Protein AF-A0A8T6UTR8-F1 (afdb_monomer_lite)

pLDDT: mean 91.14, std 6.53, range [59.94, 97.31]

Radius of gyration: 14.37 Å; chains: 1; bounding box: 38×21×43 Å

Structure (mmCIF, N/CA/C/O backbone):
data_AF-A0A8T6UTR8-F1
#
_entry.id   AF-A0A8T6UTR8-F1
#
loop_
_atom_site.group_PDB
_atom_site.id
_atom_site.type_symbol
_atom_site.label_atom_id
_atom_site.label_alt_id
_atom_site.label_comp_id
_atom_site.label_asym_id
_atom_site.label_entity_id
_atom_site.label_seq_id
_atom_site.pdbx_PDB_ins_code
_atom_site.Cartn_x
_atom_site.Cartn_y
_atom_site.Cartn_z
_atom_site.occupancy
_atom_site.B_iso_or_equiv
_atom_site.auth_seq_id
_atom_site.auth_comp_id
_atom_site.auth_asym_id
_atom_site.auth_atom_id
_atom_site.pdbx_PDB_model_num
ATOM 1 N N . MET A 1 1 ? 2.009 11.233 22.698 1.00 68.25 1 MET A N 1
ATOM 2 C CA . MET A 1 1 ? 2.053 10.075 21.777 1.00 68.25 1 MET A CA 1
ATOM 3 C C . MET A 1 1 ? 0.947 9.121 22.207 1.00 68.25 1 MET A C 1
ATOM 5 O O . MET A 1 1 ? 0.847 8.899 23.405 1.00 68.25 1 MET A O 1
ATOM 9 N N . VAL A 1 2 ? 0.084 8.665 21.289 1.00 88.19 2 VAL A N 1
ATOM 10 C CA . VAL A 1 2 ? -1.119 7.861 21.618 1.00 88.19 2 VAL A CA 1
ATOM 11 C C . VAL A 1 2 ? -0.863 6.360 21.434 1.00 88.19 2 VAL A C 1
ATOM 13 O O . VAL A 1 2 ? -1.170 5.594 22.336 1.00 88.19 2 VAL A O 1
ATOM 16 N N . GLY A 1 3 ? -0.208 5.964 20.342 1.00 90.88 3 GLY A N 1
ATOM 17 C CA . GLY A 1 3 ? 0.277 4.608 20.068 1.00 90.88 3 GLY A CA 1
ATOM 18 C C . GLY A 1 3 ? 1.465 4.657 19.105 1.00 90.88 3 GLY A C 1
ATOM 19 O O . GLY A 1 3 ? 1.821 5.737 18.621 1.00 90.88 3 GLY A O 1
ATOM 20 N N . ARG A 1 4 ? 2.105 3.510 18.857 1.00 92.56 4 ARG A N 1
ATOM 21 C CA . ARG A 1 4 ? 3.245 3.385 17.936 1.00 92.56 4 ARG A CA 1
ATOM 22 C C . ARG A 1 4 ? 3.335 1.982 17.351 1.00 92.56 4 ARG A C 1
ATOM 24 O O . ARG A 1 4 ? 2.980 1.018 18.021 1.00 92.56 4 ARG A O 1
ATOM 31 N N . LEU A 1 5 ? 3.848 1.906 16.130 1.00 90.50 5 LEU A N 1
ATOM 32 C CA . LEU A 1 5 ? 4.214 0.675 15.446 1.00 90.50 5 LEU A CA 1
ATOM 33 C C . LEU A 1 5 ? 5.699 0.790 15.091 1.00 90.50 5 LEU A C 1
ATOM 35 O O . LEU A 1 5 ? 6.097 1.739 14.417 1.00 90.50 5 LEU A O 1
ATOM 39 N N . GLU A 1 6 ? 6.512 -0.124 15.606 1.00 90.25 6 GLU A N 1
ATOM 40 C CA . GLU A 1 6 ? 7.967 -0.141 15.425 1.00 90.25 6 GLU A CA 1
ATOM 41 C C . GLU A 1 6 ? 8.363 -1.317 14.519 1.00 90.25 6 GLU A C 1
ATOM 43 O O . GLU A 1 6 ? 7.556 -2.211 14.264 1.00 90.25 6 GLU A O 1
ATOM 48 N N . ASP A 1 7 ? 9.585 -1.279 13.986 1.00 87.94 7 ASP A N 1
ATOM 49 C CA . ASP A 1 7 ? 10.163 -2.336 13.141 1.00 87.94 7 ASP A CA 1
ATOM 50 C C . ASP A 1 7 ? 9.359 -2.693 11.873 1.00 87.94 7 ASP A C 1
ATOM 52 O O . ASP A 1 7 ? 9.514 -3.774 11.297 1.00 87.94 7 ASP A O 1
ATOM 56 N N . LEU A 1 8 ? 8.532 -1.762 11.382 1.00 87.69 8 LEU A N 1
ATOM 57 C CA . LEU A 1 8 ? 7.867 -1.895 10.089 1.00 87.69 8 LEU A CA 1
ATOM 58 C C . LEU A 1 8 ? 8.888 -1.695 8.957 1.00 87.69 8 LEU A C 1
ATOM 60 O O . LEU A 1 8 ? 9.428 -0.604 8.796 1.00 87.69 8 LEU A O 1
ATOM 64 N N . ALA A 1 9 ? 9.130 -2.753 8.179 1.00 85.62 9 ALA A N 1
ATOM 65 C CA . ALA A 1 9 ? 10.031 -2.766 7.020 1.00 85.62 9 ALA A CA 1
ATOM 66 C C . ALA A 1 9 ? 11.421 -2.118 7.275 1.00 85.62 9 ALA A C 1
ATOM 68 O O . ALA A 1 9 ? 11.763 -1.097 6.669 1.00 85.62 9 ALA A O 1
ATOM 69 N N . PRO A 1 10 ? 12.262 -2.689 8.164 1.00 87.06 10 PRO A N 1
ATOM 70 C CA . PRO A 1 10 ? 13.538 -2.082 8.535 1.00 87.06 10 PRO A CA 1
ATOM 71 C C . PRO A 1 10 ? 14.475 -1.887 7.336 1.00 87.06 10 PRO A C 1
ATOM 73 O O . PRO A 1 10 ? 14.783 -2.822 6.594 1.00 87.06 10 PRO A O 1
ATOM 76 N N . GLY A 1 11 ? 14.977 -0.663 7.172 1.00 85.69 11 GLY A N 1
ATOM 77 C CA . GLY A 1 11 ? 15.859 -0.297 6.059 1.00 85.69 11 GLY A CA 1
ATOM 78 C C . GLY A 1 11 ? 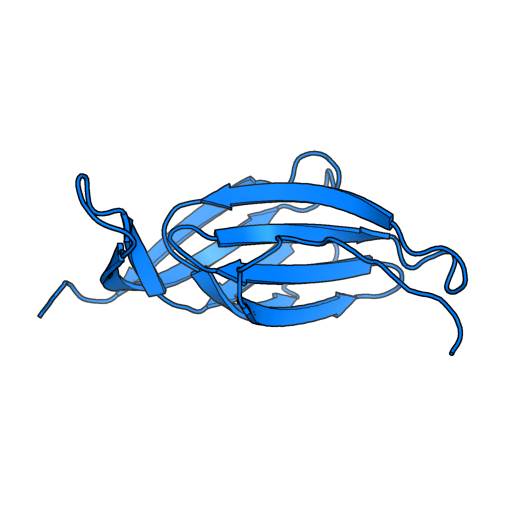15.131 0.037 4.754 1.00 85.69 11 GLY A C 1
ATOM 79 O O . GLY A 1 11 ? 15.796 0.283 3.748 1.00 85.69 11 GLY A O 1
ATOM 80 N N . GLU A 1 12 ? 13.799 0.072 4.760 1.00 86.75 12 GLU A N 1
ATOM 81 C CA . GLU A 1 12 ? 12.986 0.598 3.665 1.00 86.75 12 GLU A CA 1
ATOM 82 C C . GLU A 1 12 ? 12.538 2.037 3.960 1.00 86.75 12 GLU A C 1
ATOM 84 O O . GLU A 1 12 ? 12.548 2.496 5.105 1.00 86.75 12 GLU A O 1
ATOM 89 N N . LYS A 1 13 ? 12.164 2.779 2.914 1.00 87.38 13 LYS A N 1
ATOM 90 C CA . LYS A 1 13 ? 11.562 4.112 3.060 1.00 87.38 13 LYS A CA 1
ATOM 91 C C . LYS A 1 13 ? 10.059 4.011 2.860 1.00 87.38 13 LYS A C 1
ATOM 93 O O . LYS A 1 13 ? 9.618 3.227 2.029 1.00 87.38 13 LYS A O 1
ATOM 98 N N . ILE A 1 14 ? 9.296 4.832 3.576 1.00 90.31 14 ILE A N 1
ATOM 99 C CA . ILE A 1 14 ? 7.865 5.023 3.312 1.00 90.31 14 ILE A CA 1
ATOM 100 C C . ILE A 1 14 ? 7.724 5.940 2.095 1.00 90.31 14 ILE A C 1
ATOM 102 O O . ILE A 1 14 ? 8.327 7.013 2.064 1.00 90.31 14 ILE A O 1
ATOM 106 N N . TYR A 1 15 ? 6.925 5.516 1.121 1.00 89.75 15 TYR A N 1
ATOM 107 C CA . TYR A 1 15 ? 6.620 6.277 -0.094 1.00 89.75 15 TYR A CA 1
ATOM 108 C C . TYR A 1 15 ? 5.192 6.809 -0.086 1.00 89.75 15 TYR A C 1
ATOM 110 O O . TYR A 1 15 ? 4.960 7.941 -0.503 1.00 89.75 15 TYR A O 1
ATOM 118 N N . SER A 1 16 ? 4.249 6.037 0.458 1.00 91.38 16 SER A N 1
ATOM 119 C CA . SER A 1 16 ? 2.860 6.469 0.572 1.00 91.38 16 SER A CA 1
ATOM 120 C C . SER A 1 16 ? 2.237 6.051 1.892 1.00 91.38 16 SER A C 1
ATOM 122 O O . SER A 1 16 ? 2.592 5.028 2.480 1.00 91.38 16 SER A O 1
ATOM 124 N N . ALA A 1 17 ? 1.290 6.864 2.345 1.00 94.19 17 ALA A N 1
ATOM 125 C CA . ALA A 1 17 ? 0.468 6.595 3.509 1.00 94.19 17 ALA A CA 1
ATOM 126 C C . ALA A 1 17 ? -0.957 7.084 3.252 1.00 94.19 17 ALA A C 1
ATOM 128 O O . ALA A 1 17 ? -1.164 8.228 2.836 1.00 94.19 17 ALA A O 1
ATOM 129 N N . ARG A 1 18 ? -1.950 6.239 3.531 1.00 95.06 18 ARG A N 1
ATOM 130 C CA . ARG A 1 18 ? -3.367 6.584 3.423 1.00 95.06 18 ARG A CA 1
ATOM 131 C C . ARG A 1 18 ? -4.143 6.065 4.621 1.00 95.06 18 ARG A C 1
ATOM 133 O O . ARG A 1 18 ? -3.952 4.936 5.042 1.00 95.06 18 ARG A O 1
ATOM 140 N N . PHE A 1 19 ? -5.055 6.881 5.135 1.00 93.75 19 PHE A N 1
ATOM 141 C CA . PHE A 1 19 ? -5.928 6.524 6.251 1.00 93.75 19 PHE A CA 1
ATOM 142 C C . PHE A 1 19 ? -7.381 6.506 5.774 1.00 93.75 19 PHE A C 1
ATOM 144 O O . PHE A 1 19 ? -7.806 7.416 5.054 1.00 93.75 19 PHE A O 1
ATOM 151 N N . MET A 1 20 ? -8.120 5.461 6.139 1.00 91.38 20 MET A N 1
ATOM 152 C CA . MET A 1 20 ? -9.520 5.243 5.765 1.00 91.38 20 MET A CA 1
ATOM 153 C C . MET A 1 20 ? -10.265 4.641 6.958 1.00 91.38 20 MET A C 1
ATOM 155 O O . MET A 1 20 ? -10.148 3.447 7.226 1.00 91.38 20 MET A O 1
ATOM 159 N N . GLY A 1 21 ? -11.015 5.472 7.686 1.00 90.19 21 GLY A N 1
ATOM 160 C CA . GLY A 1 21 ? -11.666 5.051 8.929 1.00 90.19 21 GLY A CA 1
ATOM 161 C C . GLY A 1 21 ? -10.644 4.506 9.929 1.00 90.19 21 GLY A C 1
ATOM 162 O O . GLY A 1 21 ? -9.623 5.144 10.180 1.00 90.19 21 GLY A O 1
ATOM 163 N N . ASP A 1 22 ? -10.894 3.298 10.427 1.00 94.06 22 ASP A N 1
ATOM 164 C CA . ASP A 1 22 ? -10.033 2.603 11.390 1.00 94.06 22 ASP A CA 1
ATOM 165 C C . ASP A 1 22 ? -8.868 1.840 10.734 1.00 94.06 22 ASP A C 1
ATOM 167 O O . ASP A 1 22 ? -8.195 1.046 11.390 1.00 94.06 22 ASP A O 1
ATOM 171 N N . ARG A 1 23 ? -8.615 2.055 9.436 1.00 94.88 23 ARG A N 1
ATOM 172 C CA . ARG A 1 23 ? -7.538 1.395 8.688 1.00 94.88 23 ARG A CA 1
ATOM 173 C C . ARG A 1 23 ? -6.474 2.386 8.232 1.00 94.88 23 ARG A C 1
ATOM 175 O O . ARG A 1 23 ? -6.771 3.507 7.809 1.00 94.88 23 ARG A O 1
ATOM 182 N N . GLY A 1 24 ? -5.223 1.942 8.274 1.00 95.38 24 GLY A N 1
ATOM 183 C CA . GLY A 1 24 ? -4.085 2.622 7.660 1.00 95.38 24 GLY A CA 1
ATOM 184 C C . GLY A 1 24 ? -3.482 1.767 6.554 1.00 95.38 24 GLY A C 1
ATOM 185 O O . GLY A 1 24 ? -3.381 0.559 6.698 1.00 95.38 24 GLY A O 1
ATOM 186 N N . TYR A 1 25 ? -3.050 2.387 5.469 1.00 95.31 25 TYR A N 1
ATOM 187 C CA . TYR A 1 25 ? -2.356 1.734 4.369 1.00 95.31 25 TYR A CA 1
ATOM 188 C C . TYR A 1 25 ? -1.013 2.416 4.182 1.00 95.31 25 TYR A C 1
ATOM 190 O O . TYR A 1 25 ? -0.954 3.644 4.084 1.00 95.31 25 TYR A O 1
ATOM 198 N N . LEU A 1 26 ? 0.059 1.634 4.168 1.00 95.00 26 LEU A N 1
ATOM 199 C CA . LEU A 1 26 ? 1.419 2.139 4.023 1.00 95.00 26 LEU A CA 1
ATOM 200 C C . LEU A 1 26 ? 2.115 1.406 2.893 1.00 95.00 26 LEU A C 1
ATOM 202 O O . LEU A 1 26 ? 2.017 0.192 2.794 1.00 95.00 26 LEU A O 1
ATOM 206 N N . VAL A 1 27 ? 2.856 2.149 2.087 1.00 92.94 27 VAL A N 1
ATOM 207 C CA . VAL A 1 27 ? 3.707 1.602 1.035 1.00 92.94 27 VAL A CA 1
ATOM 208 C C . VAL A 1 27 ? 5.142 1.909 1.404 1.00 92.94 27 VAL A C 1
ATOM 210 O O . VAL A 1 27 ? 5.496 3.074 1.636 1.00 92.94 27 VAL A O 1
ATOM 213 N N . THR A 1 28 ? 5.962 0.866 1.477 1.00 89.56 28 THR A N 1
ATOM 214 C CA . THR A 1 28 ? 7.409 1.007 1.632 1.00 89.56 28 THR A CA 1
ATOM 215 C C . THR A 1 28 ? 8.116 0.507 0.393 1.00 89.56 28 THR A C 1
ATOM 217 O O . THR A 1 28 ? 7.558 -0.231 -0.408 1.00 89.56 28 THR A O 1
ATOM 220 N N . PHE A 1 29 ? 9.351 0.945 0.183 1.00 83.94 29 PHE A N 1
ATOM 221 C CA . PHE A 1 29 ? 10.116 0.438 -0.942 1.00 83.94 29 PHE A CA 1
ATOM 222 C C . PHE A 1 29 ? 11.612 0.424 -0.653 1.00 83.94 29 PHE A C 1
ATOM 224 O O . PHE A 1 29 ? 12.188 1.354 -0.073 1.00 83.94 29 PHE A O 1
ATOM 231 N N . ARG A 1 30 ? 12.241 -0.653 -1.121 1.00 79.25 30 ARG A N 1
ATOM 232 C CA . ARG A 1 30 ? 13.696 -0.795 -1.270 1.00 79.25 30 ARG A CA 1
ATOM 233 C C . ARG A 1 30 ? 14.043 -1.406 -2.625 1.00 79.25 30 ARG A C 1
ATOM 235 O O . ARG A 1 30 ? 14.831 -0.837 -3.371 1.00 79.25 30 ARG A O 1
ATOM 242 N N . LYS A 1 31 ? 13.408 -2.534 -2.957 1.00 73.31 31 LYS A N 1
ATOM 243 C CA . LYS A 1 31 ? 13.454 -3.182 -4.286 1.00 73.31 31 LYS A CA 1
ATOM 244 C C . LYS A 1 31 ? 12.078 -3.521 -4.852 1.00 73.31 31 LYS A C 1
ATOM 246 O O . LYS A 1 31 ? 11.930 -3.678 -6.056 1.00 73.31 31 LYS A O 1
ATOM 251 N N . VAL A 1 32 ? 11.124 -3.733 -3.958 1.00 71.94 32 VAL A N 1
ATOM 252 C CA . VAL A 1 32 ? 9.788 -4.266 -4.202 1.00 71.94 32 VAL A CA 1
ATOM 253 C C . VAL A 1 32 ? 8.892 -3.654 -3.131 1.00 71.94 32 VAL A C 1
ATOM 255 O O . VAL A 1 32 ? 9.385 -3.392 -2.029 1.00 71.94 32 VAL A O 1
ATOM 258 N N . ASP A 1 33 ? 7.638 -3.389 -3.462 1.00 69.81 33 ASP A N 1
ATOM 259 C CA . ASP A 1 33 ? 6.680 -2.747 -2.565 1.00 69.81 33 ASP A CA 1
ATOM 260 C C . ASP A 1 33 ? 5.930 -3.794 -1.759 1.00 69.81 33 ASP A C 1
ATOM 262 O O . ASP A 1 33 ? 5.307 -4.685 -2.346 1.00 69.81 33 ASP A O 1
ATOM 266 N N . PRO A 1 34 ? 5.985 -3.735 -0.425 1.00 80.88 34 PRO A N 1
ATOM 267 C CA . PRO A 1 34 ? 4.882 -4.193 0.386 1.00 80.88 34 PRO A CA 1
ATOM 268 C C . PRO A 1 34 ? 3.871 -3.059 0.649 1.00 80.88 34 PRO A C 1
ATOM 270 O O . PRO A 1 34 ? 4.13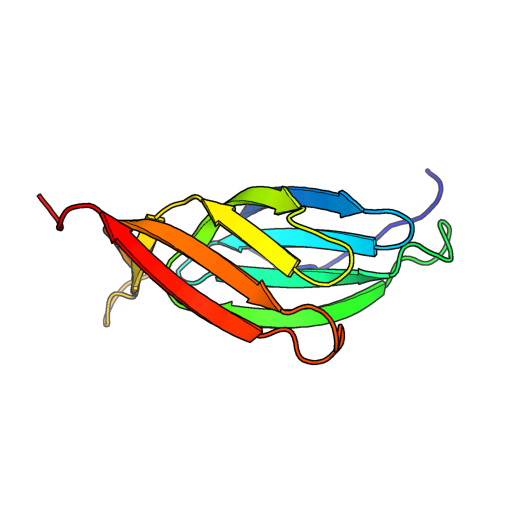1 -2.144 1.434 1.00 80.88 34 PRO A O 1
ATOM 273 N N . LEU A 1 35 ? 2.659 -3.200 0.103 1.00 92.31 35 LEU A N 1
ATOM 274 C CA . LEU A 1 35 ? 1.480 -2.503 0.614 1.00 92.31 35 LEU A CA 1
ATOM 275 C C . LEU A 1 35 ? 1.095 -3.154 1.946 1.00 92.31 35 LEU A C 1
ATOM 277 O O . LEU A 1 35 ? 0.650 -4.300 1.968 1.00 92.31 35 LEU A O 1
ATOM 281 N N . PHE A 1 36 ? 1.258 -2.443 3.054 1.00 95.00 36 PHE A N 1
ATOM 282 C CA . PHE A 1 36 ? 0.818 -2.858 4.384 1.00 95.00 36 PHE A CA 1
ATOM 283 C C . PHE A 1 36 ? -0.595 -2.370 4.677 1.00 95.00 36 PHE A C 1
ATOM 285 O O . PHE A 1 36 ? -0.917 -1.210 4.420 1.00 95.00 36 PHE A O 1
ATOM 292 N N . VAL A 1 37 ? -1.387 -3.228 5.317 1.00 96.00 37 VAL A N 1
ATOM 293 C CA . VAL A 1 37 ? -2.684 -2.880 5.904 1.00 96.00 37 VAL A CA 1
ATOM 294 C C . VAL A 1 37 ? -2.537 -2.858 7.420 1.00 96.00 37 VAL A C 1
ATOM 296 O O . VAL A 1 37 ? -2.051 -3.815 8.022 1.00 96.00 37 VAL A O 1
ATOM 299 N N . LEU A 1 38 ? -2.940 -1.756 8.038 1.00 96.12 38 LEU A N 1
ATOM 300 C CA . LEU A 1 38 ? -2.853 -1.508 9.468 1.00 96.12 38 LEU A CA 1
ATOM 301 C C . LEU A 1 38 ? -4.244 -1.422 10.092 1.00 96.12 38 LEU A C 1
ATOM 303 O O . LEU A 1 38 ? -5.123 -0.743 9.559 1.00 96.12 38 LEU A O 1
ATOM 307 N N . ASP A 1 39 ? -4.393 -2.024 11.267 1.00 96.12 39 ASP A N 1
ATOM 308 C CA . ASP A 1 39 ? -5.502 -1.790 12.188 1.00 96.12 39 ASP A CA 1
ATOM 309 C C . ASP A 1 39 ? -5.176 -0.604 13.096 1.00 96.12 39 ASP A C 1
ATOM 311 O O . ASP A 1 39 ? -4.167 -0.608 13.811 1.00 96.12 39 ASP A O 1
ATOM 315 N N . LEU A 1 40 ? -6.045 0.402 13.064 1.00 95.38 40 LEU A N 1
ATOM 316 C CA . LEU A 1 40 ? -5.982 1.614 13.874 1.00 95.38 40 LEU A CA 1
ATOM 317 C C . LEU A 1 40 ? -7.229 1.783 14.762 1.00 95.38 40 LEU A C 1
ATOM 319 O O . LEU A 1 40 ? -7.358 2.814 15.423 1.00 95.38 40 LEU A O 1
ATOM 323 N N . SER A 1 41 ? -8.114 0.778 14.829 1.00 95.69 41 SER A N 1
ATOM 324 C CA . SER A 1 41 ? -9.342 0.796 15.647 1.00 95.69 41 SER A CA 1
ATOM 325 C C . SER A 1 41 ? -9.068 0.979 17.145 1.00 95.69 41 SER A C 1
ATOM 327 O O . SER A 1 41 ? -9.882 1.532 17.885 1.00 95.69 41 SER A O 1
ATOM 329 N N . GLN A 1 42 ? -7.893 0.534 17.600 1.00 95.38 42 GLN A N 1
ATOM 330 C CA . GLN A 1 42 ? -7.341 0.782 18.929 1.00 95.38 42 GLN A CA 1
ATOM 331 C C . GLN A 1 42 ? -6.151 1.746 18.790 1.00 95.38 42 GLN A C 1
ATOM 333 O O . GLN A 1 42 ? -5.020 1.291 18.597 1.00 95.38 42 GLN A O 1
ATOM 338 N N . PRO A 1 43 ? -6.343 3.074 18.932 1.00 91.50 43 PRO A N 1
ATOM 339 C CA . PRO A 1 43 ? -5.283 4.057 18.685 1.00 91.50 43 PRO A CA 1
ATOM 340 C C . PRO A 1 43 ? -4.042 3.882 19.569 1.00 91.50 43 PRO A C 1
ATOM 342 O O . PRO A 1 43 ? -2.955 4.339 19.221 1.00 91.50 43 PRO A O 1
ATOM 345 N N . THR A 1 44 ? -4.202 3.240 20.729 1.00 95.25 44 THR A N 1
ATOM 346 C CA . THR A 1 44 ? -3.122 2.947 21.679 1.00 95.25 44 THR A CA 1
ATOM 347 C C . THR A 1 44 ? -2.320 1.696 21.330 1.00 95.25 44 THR A C 1
ATOM 349 O O . THR A 1 44 ? -1.239 1.502 21.883 1.00 95.25 44 THR A O 1
ATOM 352 N N . ASN A 1 45 ? -2.816 0.859 20.415 1.00 94.56 45 ASN A N 1
ATOM 353 C CA . ASN A 1 45 ? -2.206 -0.410 20.034 1.00 94.56 45 ASN A CA 1
ATOM 354 C C . ASN A 1 45 ? -2.410 -0.702 18.532 1.00 94.56 45 ASN A C 1
ATOM 356 O O . ASN A 1 45 ? -3.142 -1.638 18.196 1.00 94.56 45 ASN A O 1
ATOM 360 N N . PRO A 1 46 ? -1.804 0.098 17.633 1.00 95.69 46 PRO A N 1
ATOM 361 C CA . PRO A 1 46 ? -1.891 -0.140 16.196 1.00 95.69 46 PRO A CA 1
ATOM 362 C C . PRO A 1 46 ? -1.205 -1.458 15.818 1.00 95.69 46 PRO A C 1
ATOM 364 O O . PRO A 1 46 ? -0.188 -1.827 16.410 1.00 95.69 46 PRO A O 1
ATOM 367 N N . LYS A 1 47 ? -1.735 -2.162 14.815 1.00 95.94 47 LYS A N 1
ATOM 368 C CA . LYS A 1 47 ? -1.220 -3.475 14.383 1.00 95.94 47 LYS A CA 1
ATOM 369 C C . LYS A 1 47 ? -1.131 -3.571 12.870 1.00 95.94 47 LYS A C 1
ATOM 371 O O . LYS A 1 47 ? -1.897 -2.928 12.168 1.00 95.94 47 LYS A O 1
ATOM 376 N N . VAL A 1 48 ? -0.231 -4.413 12.372 1.00 95.94 48 VAL A N 1
ATOM 377 C CA . VAL A 1 48 ? -0.249 -4.847 10.967 1.00 95.94 48 VAL A CA 1
ATOM 378 C C . VAL A 1 48 ? -1.237 -6.003 10.843 1.00 95.94 48 VAL A C 1
ATOM 380 O O . VAL A 1 48 ? -1.129 -6.965 11.600 1.00 95.94 48 VAL A O 1
ATOM 383 N N . LEU A 1 49 ? -2.180 -5.901 9.909 1.00 95.81 49 LEU A N 1
ATOM 384 C CA . LEU A 1 49 ? -3.140 -6.959 9.584 1.00 95.81 49 LEU A CA 1
ATOM 385 C C . LEU A 1 49 ? -2.615 -7.854 8.464 1.00 95.81 49 LEU A C 1
ATOM 387 O O . LEU A 1 49 ? -2.550 -9.068 8.611 1.00 95.81 49 LEU A O 1
ATOM 391 N N . GLY A 1 50 ? -2.176 -7.237 7.371 1.00 94.00 50 GLY A N 1
ATOM 392 C CA . GLY A 1 50 ? -1.746 -7.941 6.173 1.00 94.00 50 GLY A CA 1
ATOM 393 C C . GLY A 1 50 ? -0.726 -7.142 5.382 1.00 94.00 50 GLY A C 1
ATOM 394 O O . GLY A 1 50 ? -0.432 -5.976 5.677 1.00 94.00 50 GLY A O 1
ATOM 395 N N . LYS A 1 51 ? -0.152 -7.794 4.373 1.00 94.00 51 LYS A N 1
ATOM 396 C CA . LYS A 1 51 ? 0.752 -7.150 3.421 1.00 94.00 51 LYS A CA 1
ATOM 397 C C . LYS A 1 51 ? 0.657 -7.803 2.050 1.00 94.00 51 LYS A C 1
ATOM 399 O O . LYS A 1 51 ? 0.647 -9.027 1.956 1.00 94.00 51 LYS A O 1
ATOM 404 N N . LEU A 1 52 ? 0.701 -6.993 1.003 1.00 93.31 52 LEU A N 1
ATOM 405 C CA . LEU A 1 52 ? 0.800 -7.441 -0.381 1.00 93.31 52 LEU A CA 1
ATOM 406 C C . LEU A 1 52 ? 2.159 -7.042 -0.932 1.00 93.31 52 LEU A C 1
ATOM 408 O O . LEU A 1 52 ? 2.471 -5.859 -0.976 1.00 93.31 52 LEU A O 1
ATOM 412 N N . LYS A 1 53 ? 2.953 -8.022 -1.367 1.00 91.25 53 LYS A N 1
ATOM 413 C CA . LYS A 1 53 ? 4.279 -7.785 -1.941 1.00 91.25 53 LYS A CA 1
ATOM 414 C C . LYS A 1 53 ? 4.242 -7.920 -3.460 1.00 91.25 53 LYS A C 1
ATOM 416 O O . LYS A 1 53 ? 4.054 -9.031 -3.952 1.00 91.25 53 LYS A O 1
ATOM 421 N N . ILE A 1 54 ? 4.488 -6.830 -4.182 1.00 88.75 54 ILE A N 1
ATOM 422 C CA . ILE A 1 54 ? 4.442 -6.791 -5.651 1.00 88.75 54 ILE A CA 1
ATOM 423 C C . ILE A 1 54 ? 5.590 -5.968 -6.254 1.00 88.75 54 ILE A C 1
ATOM 425 O O . ILE A 1 54 ? 6.125 -5.074 -5.595 1.00 88.75 54 ILE A O 1
ATOM 429 N N . PRO A 1 55 ? 5.993 -6.259 -7.506 1.00 88.50 55 PRO A N 1
ATOM 430 C CA . PRO A 1 55 ? 6.862 -5.379 -8.280 1.00 88.50 55 PRO A CA 1
ATOM 431 C C . PRO A 1 55 ? 6.276 -3.972 -8.427 1.00 88.50 55 PRO A C 1
ATOM 433 O O . PRO A 1 55 ? 5.055 -3.771 -8.391 1.00 88.50 55 PRO A O 1
ATOM 436 N N . GLY A 1 56 ? 7.169 -3.002 -8.594 1.00 87.94 56 GLY A N 1
ATOM 437 C CA . GLY A 1 56 ? 6.806 -1.597 -8.548 1.00 87.94 56 GLY A CA 1
ATOM 438 C C . GLY A 1 56 ? 6.615 -1.086 -7.128 1.00 87.94 56 GLY A C 1
ATOM 439 O O . GLY A 1 56 ? 6.977 -1.762 -6.168 1.00 87.94 56 GLY A O 1
ATOM 440 N N . TYR A 1 57 ? 6.111 0.139 -7.024 1.00 89.75 57 TYR A N 1
ATOM 441 C CA . TYR A 1 57 ? 5.587 0.716 -5.789 1.00 89.75 57 TYR A CA 1
ATOM 442 C C . TYR A 1 57 ? 4.587 1.829 -6.082 1.00 89.75 57 TYR A C 1
ATOM 444 O O . TYR A 1 57 ? 4.617 2.421 -7.166 1.00 89.75 57 TYR A O 1
ATOM 452 N N . SER A 1 58 ? 3.731 2.140 -5.108 1.00 91.62 58 SER A N 1
ATOM 453 C CA . SER A 1 58 ? 2.817 3.288 -5.183 1.00 91.62 58 SER A CA 1
ATOM 454 C C . SER A 1 58 ? 3.382 4.519 -4.463 1.00 91.62 58 SER A C 1
ATOM 456 O O . SER A 1 58 ? 3.657 4.484 -3.267 1.00 91.62 58 SER A O 1
ATOM 458 N N . ASP A 1 59 ? 3.509 5.639 -5.176 1.00 91.69 59 ASP A N 1
ATOM 459 C CA . ASP A 1 59 ? 3.804 6.959 -4.592 1.00 91.69 59 ASP A CA 1
ATOM 460 C C . ASP A 1 59 ? 2.529 7.590 -3.996 1.00 91.69 59 ASP A C 1
ATOM 462 O O . ASP A 1 59 ? 2.558 8.315 -2.999 1.00 91.69 59 ASP A O 1
ATOM 466 N N . TYR A 1 60 ? 1.372 7.285 -4.585 1.00 93.75 60 TYR A N 1
ATOM 467 C CA . TYR A 1 60 ? 0.072 7.804 -4.179 1.00 93.75 60 TYR A CA 1
ATOM 468 C C . TYR A 1 60 ? -0.959 6.684 -4.057 1.00 93.75 60 TYR A C 1
ATOM 470 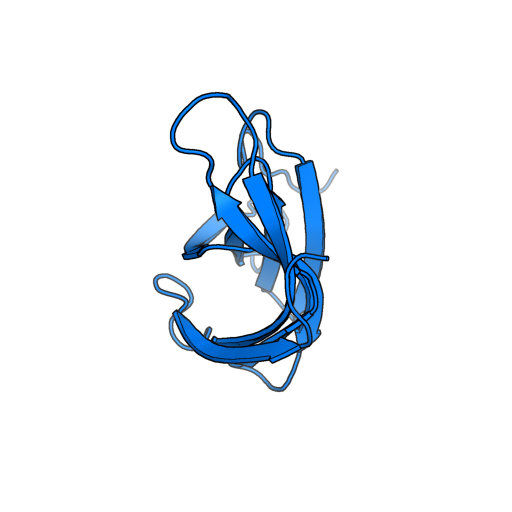O O . TYR A 1 60 ? -1.066 5.832 -4.935 1.00 93.75 60 TYR A O 1
ATOM 478 N N . LEU A 1 61 ? -1.744 6.727 -2.980 1.00 96.44 61 LEU A N 1
ATOM 479 C CA . LEU A 1 61 ? -2.871 5.833 -2.738 1.00 96.44 61 LEU A CA 1
ATOM 480 C C . LEU A 1 61 ? -4.173 6.640 -2.698 1.00 96.44 61 LEU A C 1
A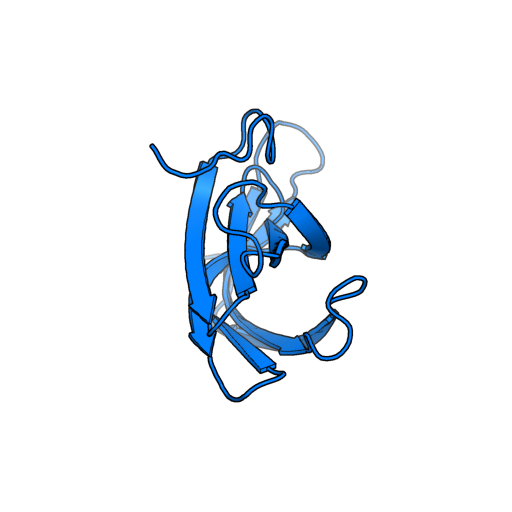TOM 482 O O . LEU A 1 61 ? -4.338 7.554 -1.880 1.00 96.44 61 LEU A O 1
ATOM 486 N N . HIS A 1 62 ? -5.112 6.272 -3.562 1.00 95.88 62 HIS A N 1
ATOM 487 C CA . HIS A 1 62 ? -6.436 6.867 -3.663 1.00 95.88 62 HIS A CA 1
ATOM 488 C C . HIS A 1 62 ? -7.509 5.845 -3.273 1.00 95.88 62 HIS A C 1
ATOM 490 O O . HIS A 1 62 ? -7.620 4.816 -3.935 1.00 95.88 62 HIS A O 1
ATOM 496 N N . PRO A 1 63 ? -8.321 6.100 -2.237 1.00 95.00 63 PRO A N 1
ATOM 497 C CA . PRO A 1 63 ? -9.490 5.272 -1.959 1.00 95.00 63 PRO A CA 1
ATOM 498 C C . PRO A 1 63 ? -10.461 5.326 -3.135 1.00 95.00 63 PRO A C 1
ATOM 500 O O . PRO A 1 63 ? -10.872 6.418 -3.523 1.00 95.00 63 PRO A O 1
ATOM 503 N N . TYR A 1 64 ? -10.818 4.173 -3.689 1.00 94.38 64 TYR A N 1
ATOM 504 C CA . TYR A 1 64 ? -11.858 4.089 -4.710 1.00 94.38 64 TYR A CA 1
ATOM 505 C C . TYR A 1 64 ? -13.228 3.878 -4.057 1.00 94.38 64 TYR A C 1
ATOM 507 O O . TYR A 1 64 ? -14.169 4.617 -4.340 1.00 94.38 64 TYR A O 1
ATOM 515 N N . ASP A 1 65 ? -13.304 2.933 -3.116 1.00 93.62 65 ASP A N 1
ATOM 516 C CA . ASP A 1 65 ? -14.466 2.676 -2.260 1.00 93.62 65 ASP A CA 1
ATOM 517 C C . ASP A 1 65 ? -14.027 2.104 -0.889 1.00 93.62 65 ASP A C 1
ATOM 519 O O . ASP A 1 65 ? -12.899 2.338 -0.451 1.00 93.62 65 ASP A O 1
ATOM 523 N N . GLU A 1 66 ? -14.918 1.408 -0.174 1.00 90.62 66 GLU A N 1
ATOM 524 C CA . GLU A 1 66 ? -14.634 0.805 1.139 1.00 90.62 66 GLU A CA 1
ATOM 525 C C . GLU A 1 66 ? -13.610 -0.342 1.086 1.00 90.62 66 GLU A C 1
ATOM 527 O O . GLU A 1 66 ? -12.880 -0.555 2.057 1.00 90.62 66 GLU A O 1
ATOM 532 N N . ASN A 1 67 ? -13.544 -1.054 -0.040 1.00 94.81 67 ASN A N 1
ATOM 533 C CA . ASN A 1 67 ? -12.776 -2.284 -0.215 1.00 94.81 67 ASN A CA 1
ATOM 534 C C . ASN A 1 67 ? -11.724 -2.193 -1.325 1.00 94.81 67 ASN A C 1
ATOM 536 O O . ASN A 1 67 ? -10.995 -3.158 -1.536 1.00 94.81 67 ASN A O 1
ATOM 540 N N . HIS A 1 68 ? -11.608 -1.056 -2.013 1.00 95.81 68 HIS A N 1
ATOM 541 C CA . HIS A 1 68 ? -10.672 -0.893 -3.119 1.00 95.81 68 HIS A CA 1
ATOM 542 C C . HIS A 1 68 ? -9.828 0.377 -3.021 1.00 95.81 68 HIS A C 1
ATOM 544 O O . HIS A 1 68 ? -10.307 1.464 -2.678 1.00 95.81 68 HIS A O 1
ATOM 550 N N . ILE A 1 69 ? -8.554 0.249 -3.397 1.00 96.62 69 ILE A N 1
ATOM 551 C CA . ILE A 1 69 ? -7.576 1.342 -3.411 1.00 96.62 69 ILE A CA 1
ATOM 552 C C . ILE A 1 69 ? -6.871 1.376 -4.759 1.00 96.62 69 ILE A C 1
ATOM 554 O O . ILE A 1 69 ? -6.362 0.366 -5.233 1.00 96.62 69 ILE A O 1
ATOM 558 N N . ILE A 1 70 ? -6.785 2.561 -5.352 1.00 96.94 70 ILE A N 1
ATOM 559 C CA . ILE A 1 70 ? -5.974 2.810 -6.539 1.00 96.94 70 ILE A CA 1
ATOM 560 C C . ILE A 1 70 ? -4.584 3.266 -6.097 1.00 96.94 70 ILE A C 1
ATOM 562 O O . ILE A 1 70 ? -4.440 4.285 -5.417 1.00 96.94 70 ILE A O 1
ATOM 566 N N . GLY A 1 71 ? -3.559 2.528 -6.506 1.00 96.19 71 GLY A N 1
ATOM 567 C CA . GLY A 1 71 ? -2.163 2.928 -6.397 1.00 96.19 71 GLY A CA 1
ATOM 568 C C . GLY A 1 71 ? -1.677 3.591 -7.677 1.00 96.19 71 GLY A C 1
ATOM 569 O O . GLY A 1 71 ? -1.890 3.065 -8.765 1.00 96.19 71 GLY A O 1
ATOM 570 N N . VAL A 1 72 ? -0.997 4.728 -7.554 1.00 96.00 72 VAL A N 1
ATOM 571 C CA . VAL A 1 72 ? -0.274 5.373 -8.655 1.00 96.00 72 VAL A CA 1
ATOM 572 C C . VAL A 1 72 ? 1.191 5.486 -8.268 1.00 96.00 72 VAL A C 1
ATOM 574 O O . VAL A 1 72 ? 1.530 6.058 -7.231 1.00 96.00 72 VAL A O 1
ATOM 577 N N . GLY A 1 73 ? 2.071 4.955 -9.107 1.00 94.12 73 GLY A N 1
ATOM 578 C CA . GLY A 1 73 ? 3.509 5.006 -8.885 1.00 94.12 73 GLY A CA 1
ATOM 579 C C . GLY A 1 73 ? 4.280 4.482 -10.084 1.00 94.12 73 GLY A C 1
ATOM 580 O O . GLY A 1 73 ? 4.030 4.907 -11.213 1.00 94.12 73 GLY A O 1
ATOM 581 N N . LYS A 1 74 ? 5.245 3.593 -9.855 1.00 93.19 74 LYS A N 1
ATOM 582 C CA . LYS A 1 74 ? 6.167 3.127 -10.901 1.00 93.19 74 LYS A CA 1
ATOM 583 C C . LYS A 1 74 ? 6.273 1.618 -10.906 1.00 93.19 74 LYS A C 1
ATOM 585 O O . LYS A 1 74 ? 6.373 1.013 -9.843 1.00 93.19 74 LYS A O 1
ATOM 590 N N . GLU A 1 75 ? 6.311 1.031 -12.097 1.00 93.25 75 GLU A N 1
ATOM 591 C CA . GLU A 1 75 ? 6.634 -0.385 -12.259 1.00 93.25 75 GLU A CA 1
ATOM 592 C C . GLU A 1 75 ? 8.151 -0.563 -12.166 1.00 93.25 75 GLU A C 1
ATOM 594 O O . GLU A 1 75 ? 8.933 0.269 -12.651 1.00 93.25 75 GLU A O 1
ATOM 599 N N . THR A 1 76 ? 8.579 -1.633 -11.501 1.00 91.62 76 THR A N 1
ATOM 600 C CA . THR A 1 76 ? 9.996 -1.912 -11.292 1.00 91.62 76 THR A CA 1
ATOM 601 C C . THR A 1 76 ? 10.308 -3.386 -11.471 1.00 91.62 76 THR A C 1
ATOM 603 O O . THR A 1 76 ? 9.545 -4.267 -11.094 1.00 91.62 76 THR A O 1
ATOM 606 N N . VAL A 1 77 ? 11.492 -3.664 -12.009 1.00 89.94 77 VAL A N 1
ATOM 607 C CA . VAL A 1 77 ? 12.045 -5.018 -12.077 1.00 89.94 77 VAL A CA 1
ATOM 608 C C . VAL A 1 77 ? 13.255 -5.072 -11.160 1.00 89.94 77 VAL A C 1
ATOM 610 O O . VAL A 1 77 ? 14.228 -4.342 -11.362 1.00 89.94 77 VAL A O 1
ATOM 613 N N . ALA A 1 78 ? 13.204 -5.915 -10.131 1.00 87.62 78 ALA A N 1
ATOM 614 C CA . ALA A 1 78 ? 14.334 -6.103 -9.229 1.00 87.62 78 ALA A CA 1
ATOM 615 C C . ALA A 1 78 ? 15.559 -6.610 -10.009 1.00 87.62 78 ALA A C 1
ATOM 617 O O . ALA A 1 78 ? 15.452 -7.539 -10.808 1.00 87.62 78 ALA A O 1
ATOM 618 N N . ALA A 1 79 ? 16.729 -6.009 -9.781 1.00 87.19 79 ALA A N 1
ATOM 619 C CA . ALA A 1 79 ? 17.961 -6.491 -10.393 1.00 87.19 79 ALA A CA 1
ATOM 620 C C . ALA A 1 79 ? 18.355 -7.859 -9.808 1.00 87.19 79 ALA A C 1
ATOM 622 O O . ALA A 1 79 ? 18.286 -8.059 -8.592 1.00 87.19 79 ALA A O 1
ATOM 623 N N . GLU A 1 80 ? 18.816 -8.779 -10.662 1.00 85.06 80 GLU A N 1
ATOM 624 C CA . GLU A 1 80 ? 19.306 -10.100 -10.233 1.00 85.06 80 GLU A CA 1
ATOM 625 C C . GLU A 1 80 ? 20.544 -9.995 -9.328 1.00 85.06 80 GLU A C 1
ATOM 627 O O . GLU A 1 80 ? 20.745 -10.818 -8.436 1.00 85.06 80 GLU A O 1
ATOM 632 N N . GLN A 1 81 ? 21.364 -8.959 -9.532 1.00 83.88 81 GLN A N 1
ATOM 633 C CA . GLN A 1 81 ? 22.560 -8.672 -8.744 1.00 83.88 81 GLN A CA 1
ATOM 634 C C . GLN A 1 81 ? 22.551 -7.213 -8.269 1.00 83.88 81 GLN A C 1
ATOM 636 O O . GLN A 1 81 ? 22.213 -6.307 -9.027 1.00 83.88 81 GLN A O 1
ATOM 641 N N . GLY A 1 82 ? 22.963 -6.983 -7.018 1.00 80.31 82 GLY A N 1
ATOM 642 C CA . GLY A 1 82 ? 22.997 -5.655 -6.389 1.00 80.31 82 GLY A CA 1
ATOM 643 C C . GLY A 1 82 ? 21.726 -5.293 -5.610 1.00 80.31 82 GLY A C 1
ATOM 644 O O . GLY A 1 82 ? 20.743 -6.033 -5.615 1.00 80.31 82 GLY A O 1
ATOM 645 N N . ASP A 1 83 ? 21.756 -4.171 -4.881 1.00 80.56 83 ASP A N 1
ATOM 646 C CA . ASP A 1 83 ? 20.643 -3.693 -4.041 1.00 80.56 83 ASP A CA 1
ATOM 647 C C . ASP A 1 83 ? 19.828 -2.575 -4.717 1.00 80.56 83 ASP A C 1
ATOM 649 O O . ASP A 1 83 ? 19.769 -1.453 -4.222 1.00 80.56 83 ASP A O 1
ATOM 653 N N . PHE A 1 84 ? 19.264 -2.851 -5.900 1.00 85.62 84 PHE A N 1
ATOM 654 C CA . PHE A 1 84 ? 18.484 -1.866 -6.662 1.00 85.62 84 PHE A CA 1
ATOM 655 C C . PHE A 1 84 ? 17.402 -2.511 -7.549 1.00 85.62 84 PHE A C 1
ATOM 657 O O . PHE A 1 84 ? 17.361 -3.733 -7.718 1.00 85.62 84 PHE A O 1
ATOM 664 N N . ALA A 1 85 ? 16.523 -1.678 -8.113 1.00 88.62 85 ALA A N 1
ATOM 665 C CA . ALA A 1 85 ? 15.480 -2.069 -9.060 1.00 88.62 85 ALA A CA 1
ATOM 666 C C . ALA A 1 85 ? 15.483 -1.145 -10.288 1.00 88.62 85 ALA A C 1
ATOM 668 O O . ALA A 1 85 ? 15.788 0.046 -10.186 1.00 88.62 85 ALA A O 1
ATOM 669 N N . TRP A 1 86 ? 15.150 -1.700 -11.451 1.00 89.12 86 TRP A N 1
ATOM 670 C CA . TRP A 1 86 ? 15.042 -0.982 -12.716 1.00 89.12 86 TRP A CA 1
ATOM 671 C C . TRP A 1 86 ? 13.637 -0.418 -12.882 1.00 89.12 86 TRP A C 1
ATOM 673 O O . TRP A 1 86 ? 12.683 -1.185 -13.013 1.00 89.12 86 TRP A O 1
ATOM 683 N N . TYR A 1 87 ? 13.520 0.906 -12.923 1.00 90.56 87 TYR A N 1
ATOM 684 C CA . TYR A 1 87 ? 12.273 1.588 -13.260 1.00 90.56 87 TYR A CA 1
ATOM 685 C C . TYR A 1 87 ? 11.887 1.305 -14.712 1.00 90.56 87 TYR A C 1
ATOM 687 O O . TYR A 1 87 ? 12.739 1.407 -15.594 1.00 90.56 87 TYR A O 1
ATOM 695 N N . GLN A 1 88 ? 10.625 0.942 -14.933 1.00 90.12 88 GLN A N 1
ATOM 696 C CA . GLN A 1 88 ? 10.064 0.723 -16.265 1.00 90.12 88 GLN A CA 1
ATOM 697 C C . GLN A 1 88 ? 9.257 1.960 -16.678 1.00 90.12 88 GLN A C 1
ATOM 699 O O . GLN A 1 88 ? 9.833 2.917 -17.186 1.00 90.12 88 GLN A O 1
ATOM 704 N N . GLY A 1 89 ? 7.963 1.981 -16.361 1.00 92.19 89 GLY A N 1
ATOM 705 C CA . GLY A 1 89 ? 7.047 3.086 -16.625 1.00 92.19 89 GLY A CA 1
ATOM 706 C C . GLY A 1 89 ? 6.223 3.472 -15.399 1.00 92.19 89 GLY A C 1
ATOM 707 O O . GLY A 1 89 ? 6.488 3.045 -14.268 1.00 92.19 89 GLY A O 1
ATOM 708 N N . VAL A 1 90 ? 5.205 4.299 -15.627 1.00 94.69 90 VAL A N 1
ATOM 709 C CA . VAL A 1 90 ? 4.205 4.625 -14.604 1.00 94.69 90 VAL A CA 1
ATOM 710 C C . VAL A 1 90 ? 3.280 3.426 -14.433 1.00 94.69 90 VAL A C 1
ATOM 712 O O . VAL A 1 90 ? 2.828 2.854 -15.420 1.00 94.69 90 VAL A O 1
ATOM 715 N N . LYS A 1 91 ? 2.979 3.068 -13.186 1.00 95.00 91 LYS A N 1
ATOM 716 C CA . LYS A 1 91 ? 2.065 1.978 -12.840 1.00 95.00 91 LYS A CA 1
ATOM 717 C C . LYS A 1 91 ? 0.823 2.535 -12.164 1.00 95.00 91 LYS A C 1
ATOM 719 O O . LYS A 1 91 ? 0.933 3.310 -11.212 1.00 95.00 91 LYS A O 1
ATOM 724 N N . ILE A 1 92 ? -0.340 2.114 -12.642 1.00 96.44 92 ILE A N 1
ATOM 725 C CA . ILE A 1 92 ? -1.630 2.308 -11.984 1.00 96.44 92 ILE A CA 1
ATOM 726 C C . ILE A 1 92 ? -2.123 0.925 -11.571 1.00 96.44 92 ILE A C 1
ATOM 728 O O . ILE A 1 92 ? -2.251 0.055 -12.424 1.00 96.44 92 ILE A O 1
ATOM 732 N N . SER A 1 93 ? -2.383 0.714 -10.285 1.00 96.69 93 SER A N 1
ATOM 733 C CA . SER A 1 93 ? -2.786 -0.589 -9.738 1.00 96.69 93 SER A CA 1
ATOM 734 C C . SER A 1 93 ? -4.114 -0.455 -9.011 1.00 96.69 93 SER A C 1
ATOM 736 O O . SER A 1 93 ? -4.339 0.554 -8.343 1.00 96.69 93 SER A O 1
ATOM 738 N N . LEU A 1 94 ? -4.973 -1.464 -9.108 1.00 97.25 94 LEU A N 1
ATOM 739 C CA . LEU A 1 94 ? -6.188 -1.575 -8.311 1.00 97.25 94 LEU A CA 1
ATOM 740 C C . LEU A 1 94 ? -6.005 -2.688 -7.281 1.00 97.25 94 LEU A C 1
ATOM 742 O O . LEU A 1 94 ? -5.784 -3.847 -7.634 1.00 97.25 94 LEU A O 1
ATOM 746 N N . PHE A 1 95 ? -6.104 -2.323 -6.009 1.00 97.00 95 PHE A N 1
ATOM 747 C CA . PHE A 1 95 ? -5.988 -3.236 -4.882 1.00 97.00 95 PHE A CA 1
ATOM 748 C C . PHE A 1 95 ? -7.362 -3.542 -4.301 1.00 97.00 95 PHE A C 1
ATOM 750 O O . PHE A 1 95 ? -8.107 -2.612 -4.001 1.00 97.00 95 PHE A O 1
ATOM 757 N N . ASP A 1 96 ? -7.658 -4.823 -4.104 1.00 96.81 96 ASP A N 1
ATOM 758 C CA . ASP A 1 96 ? -8.766 -5.318 -3.290 1.00 96.81 96 ASP A CA 1
ATOM 759 C C . ASP A 1 96 ? -8.259 -5.566 -1.862 1.00 96.81 96 ASP A C 1
ATOM 761 O O . ASP A 1 96 ? -7.282 -6.287 -1.639 1.00 96.81 96 ASP A O 1
ATOM 765 N N . VAL A 1 97 ? -8.912 -4.916 -0.903 1.00 95.81 97 VAL A N 1
ATOM 766 C CA . VAL A 1 97 ? -8.648 -4.973 0.541 1.00 95.81 97 VAL A CA 1
ATOM 767 C C . VAL A 1 97 ? -9.900 -5.407 1.317 1.00 95.81 97 VAL A C 1
ATOM 769 O O . VAL A 1 97 ? -10.056 -5.074 2.498 1.00 95.81 97 VAL A O 1
ATOM 772 N N . THR A 1 98 ? -10.807 -6.139 0.658 1.00 95.56 98 THR A N 1
ATOM 773 C CA . THR A 1 98 ? -11.967 -6.780 1.296 1.00 95.56 98 THR A CA 1
ATOM 774 C C . THR A 1 98 ? -11.500 -7.734 2.395 1.00 95.56 98 THR A C 1
ATOM 776 O O . THR A 1 98 ? -11.959 -7.641 3.535 1.00 95.56 98 THR A O 1
ATOM 779 N N . ASP A 1 99 ? -10.542 -8.605 2.063 1.00 95.75 99 ASP A N 1
ATOM 780 C CA . ASP A 1 99 ? -9.766 -9.369 3.037 1.00 95.75 99 ASP A CA 1
ATOM 781 C C . ASP A 1 99 ? -8.478 -8.602 3.360 1.00 95.75 99 ASP A C 1
ATOM 783 O O . ASP A 1 99 ? -7.536 -8.536 2.574 1.00 95.75 99 ASP A O 1
ATOM 787 N N . VAL A 1 100 ? -8.462 -7.963 4.526 1.00 93.25 100 VAL A N 1
ATOM 788 C CA . VAL A 1 100 ? -7.346 -7.126 4.988 1.00 93.25 100 VAL A CA 1
ATOM 789 C C . VAL A 1 100 ? -6.110 -7.919 5.395 1.00 93.25 100 VAL A C 1
ATOM 791 O O . VAL A 1 100 ? -5.028 -7.334 5.484 1.00 93.25 100 VAL A O 1
ATOM 794 N N . GLU A 1 101 ? -6.259 -9.215 5.670 1.00 96.12 101 GLU A N 1
ATOM 795 C CA . GLU A 1 101 ? -5.138 -10.099 5.992 1.00 96.12 101 GLU A CA 1
ATOM 796 C C . GLU A 1 101 ? -4.453 -10.603 4.709 1.00 96.12 101 GLU A C 1
ATOM 798 O O . GLU A 1 101 ? -3.235 -10.803 4.707 1.00 96.12 101 GLU A O 1
ATOM 803 N N . ASP A 1 102 ? -5.206 -10.703 3.605 1.00 95.75 102 ASP A N 1
ATOM 804 C CA . ASP A 1 102 ? -4.736 -11.103 2.271 1.00 95.75 102 ASP A CA 1
ATOM 805 C C . ASP A 1 102 ? -5.133 -10.090 1.168 1.00 95.75 102 ASP A C 1
ATOM 807 O O . ASP A 1 102 ? -5.930 -10.410 0.281 1.00 95.75 102 ASP A O 1
ATOM 811 N N . PRO A 1 103 ? -4.593 -8.853 1.193 1.00 95.62 103 PRO A N 1
ATOM 812 C CA . PRO A 1 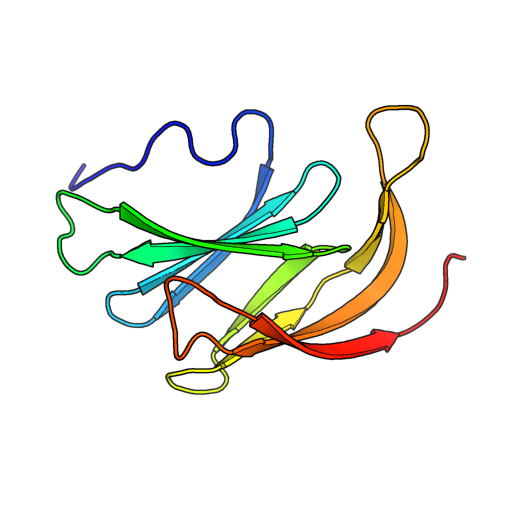103 ? -4.850 -7.857 0.154 1.00 95.62 103 PRO A CA 1
ATOM 813 C C . PRO A 1 103 ? -4.281 -8.298 -1.202 1.00 95.62 103 PRO A C 1
ATOM 815 O O . PRO A 1 103 ? -3.205 -8.895 -1.267 1.00 95.62 103 PRO A O 1
ATOM 818 N N . ARG A 1 104 ? -4.960 -7.961 -2.307 1.00 96.69 104 ARG A N 1
ATOM 819 C CA . ARG A 1 104 ? -4.592 -8.427 -3.661 1.00 96.69 104 ARG A CA 1
ATOM 820 C C . ARG A 1 104 ? -4.573 -7.303 -4.687 1.00 96.69 104 ARG A C 1
ATOM 822 O O . ARG A 1 104 ? -5.447 -6.447 -4.692 1.00 96.69 104 AR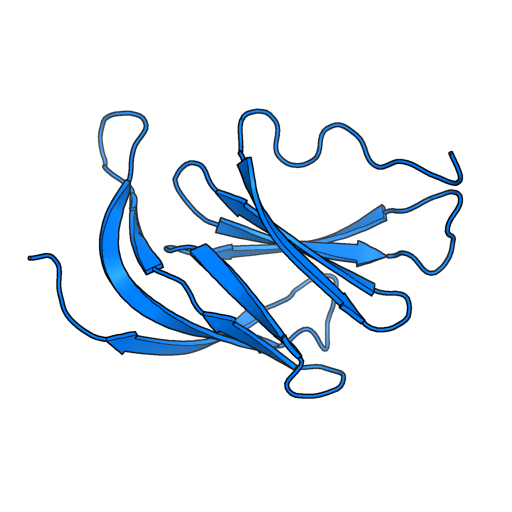G A O 1
ATOM 829 N N . GLU A 1 105 ? -3.603 -7.334 -5.598 1.00 96.25 105 GLU A N 1
ATOM 830 C CA . GLU A 1 105 ? -3.640 -6.537 -6.832 1.00 96.25 105 GLU A CA 1
ATOM 831 C C . GLU A 1 105 ? -4.561 -7.262 -7.816 1.00 96.25 105 GLU A C 1
ATOM 833 O O . GLU A 1 105 ? -4.243 -8.363 -8.266 1.00 96.25 105 GLU A O 1
ATOM 838 N N . ILE A 1 106 ? -5.729 -6.683 -8.089 1.00 97.31 106 ILE A N 1
ATOM 839 C CA . ILE A 1 106 ? -6.740 -7.292 -8.965 1.00 97.31 106 ILE A CA 1
ATOM 840 C C . ILE A 1 106 ? -6.638 -6.803 -10.406 1.00 97.31 106 ILE A C 1
ATOM 842 O O . ILE A 1 106 ? -7.089 -7.498 -11.314 1.00 97.31 106 ILE A O 1
ATOM 846 N N . ASP A 1 107 ? -6.031 -5.637 -10.623 1.00 96.69 107 ASP A N 1
ATOM 847 C CA . ASP A 1 107 ? -5.733 -5.125 -11.955 1.00 96.69 107 ASP A CA 1
ATOM 848 C C . ASP A 1 107 ? -4.529 -4.181 -11.921 1.00 96.69 107 ASP A C 1
ATOM 850 O O . ASP A 1 107 ? -4.248 -3.545 -10.898 1.00 96.69 107 ASP A O 1
ATOM 854 N N . LYS A 1 108 ? -3.832 -4.066 -13.051 1.00 95.44 108 LYS A N 1
ATOM 855 C CA . LYS A 1 108 ? -2.791 -3.060 -13.242 1.00 95.44 108 LYS A CA 1
ATOM 856 C C . LYS A 1 108 ? -2.694 -2.596 -14.686 1.00 95.44 108 LYS A C 1
ATOM 858 O O . LYS A 1 108 ? -2.877 -3.356 -15.632 1.00 95.44 108 LYS A O 1
ATOM 863 N N . TYR A 1 109 ? -2.304 -1.340 -14.836 1.00 95.81 109 TYR A N 1
ATOM 864 C CA . TYR A 1 109 ? -2.026 -0.720 -16.115 1.00 95.81 109 TYR A CA 1
ATOM 865 C C . TYR A 1 109 ? -0.683 0.003 -16.074 1.00 95.81 109 TYR A C 1
ATOM 867 O O . TYR A 1 109 ? -0.405 0.790 -15.166 1.00 95.81 109 TYR A O 1
ATOM 875 N N . GLU A 1 110 ? 0.149 -0.267 -17.074 1.00 95.19 110 GLU A N 1
ATOM 876 C CA . GLU A 1 110 ? 1.483 0.308 -17.213 1.00 95.19 110 GLU A CA 1
ATOM 877 C C . GLU A 1 110 ? 1.493 1.311 -18.367 1.00 95.19 110 GLU A C 1
ATOM 879 O O . GLU A 1 110 ? 0.967 1.051 -19.451 1.00 95.19 110 GLU A O 1
ATOM 884 N N . ILE A 1 111 ? 2.070 2.486 -18.120 1.00 94.69 111 ILE A N 1
ATOM 885 C CA . ILE A 1 111 ? 2.173 3.570 -19.093 1.00 94.69 111 ILE A CA 1
ATOM 886 C C . ILE A 1 111 ? 3.645 3.861 -19.356 1.00 94.69 111 ILE A C 1
ATOM 888 O O . ILE A 1 111 ? 4.369 4.337 -18.475 1.00 94.69 111 ILE A O 1
ATOM 892 N N . GLY A 1 112 ? 4.034 3.661 -20.614 1.00 91.69 112 GLY A N 1
ATOM 893 C CA . GLY A 1 112 ? 5.398 3.855 -21.088 1.00 91.69 112 GLY A CA 1
ATOM 894 C C . GLY A 1 112 ? 6.313 2.680 -20.754 1.00 91.69 112 GLY A C 1
ATOM 895 O O . GLY A 1 112 ? 5.951 1.782 -20.002 1.00 91.69 112 GLY A O 1
ATOM 896 N N . ASP A 1 113 ? 7.515 2.734 -21.316 1.00 84.88 113 ASP A N 1
ATOM 897 C CA . ASP A 1 113 ? 8.558 1.731 -21.135 1.00 84.88 113 ASP A CA 1
ATOM 898 C C . ASP A 1 113 ? 9.792 2.358 -20.488 1.00 84.88 113 ASP A C 1
ATOM 900 O O . ASP A 1 113 ? 9.920 3.585 -20.384 1.00 84.88 113 ASP A O 1
ATOM 904 N N . ARG A 1 114 ? 10.740 1.502 -20.099 1.00 77.06 114 ARG A N 1
ATOM 905 C CA . ARG A 1 114 ? 12.073 1.952 -19.709 1.00 77.06 114 ARG A CA 1
ATOM 906 C C . ARG A 1 114 ? 12.708 2.701 -20.885 1.00 77.06 114 ARG A C 1
ATOM 908 O O . ARG A 1 114 ? 12.937 2.095 -21.930 1.00 77.06 114 ARG A O 1
ATOM 915 N N . GLY A 1 115 ? 12.972 3.993 -20.684 1.00 59.94 115 GLY A N 1
ATOM 916 C CA . GLY A 1 115 ? 13.637 4.864 -21.661 1.00 59.94 115 GLY A CA 1
ATOM 917 C C . GLY A 1 115 ? 14.958 4.310 -22.178 1.00 59.94 115 GLY A C 1
ATOM 918 O O . GLY A 1 115 ? 15.710 3.711 -21.370 1.00 59.94 115 GLY A O 1
#

Foldseek 3Di:
DQADDPPDPPPWDWQDWDDDVQWIWTWTDFAWTWTWIWGNVRVHYIDTQAIDTGFWTANDWDDPDPFKIKGWGFGWAGDPDDRYTQTFFIKIWIWGCPPVHDIDGPDMDGDGTRD

Secondary structure (DSSP, 8-state):
------SSSTTPEEEEEEEETTEEEEEEESSSEEEEEEE-SSTTS-EEEEEEEESSEEEEEEE-SSSEEEEEEEEEEE-SSSS-EEEEEEEEEEEE-SSSSS-EEEEEEEES---

Sequence (115 aa):
MVGRLEDLAPGEKIYSARFMGDRGYLVTFRKVDPLFVLDLSQPTNPKVLGKLKIPGYSDYLHPYDENHIIGVGKETVAAEQGDFAWYQGVKISLFDVTDVEDPREIDKYEIGDRG